Protein AF-A0A9W6VQK4-F1 (afdb_monomer_lite)

Organism: NCBI:txid478107

Secondary structure (DSSP, 8-state):
-EEEEEEHHHHHHHHHHHHHHHHHHHGGGSSSTTHHHHSTTS-EEEEEEPTT--EETTEE--GGGTB-TTT--BGGG--EEEEETTEEEEESSHHHHHHHHTPPP-----

Foldseek 3Di:
DEEDEDAQVCQVVCVVVQLVVQLQVCLVVDPHSCCSVVPPPRDYHYHHAYAQRDDDPPDRAGPQQAALPQPRDGDPQFPDWDQDPNHIHTHNDPVSVCVVVVHPPPPPPD

Sequence (110 aa):
MARVYVPGSWRKPLSPFFIASITRALAPADPEPERCHREPVGEVQVVGVPEGGYGVFGRVVGETALIDPVCGMVARDMVATLEHDGTTHGFCSLGCRRHFAGEPAEEAAR

Structure (mmCIF, N/CA/C/O backbone):
data_AF-A0A9W6VQK4-F1
#
_entry.id   AF-A0A9W6VQK4-F1
#
loop_
_atom_site.group_PDB
_atom_site.id
_atom_site.type_symbol
_atom_site.label_atom_id
_atom_site.label_alt_id
_atom_site.label_comp_id
_atom_site.label_asym_id
_atom_site.label_entity_id
_atom_site.label_seq_id
_atom_site.pdbx_PDB_ins_code
_atom_site.Cartn_x
_atom_si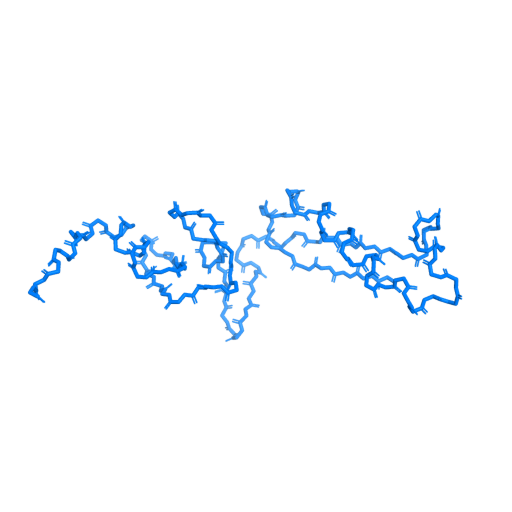te.Cartn_y
_atom_site.Cartn_z
_atom_site.occupancy
_atom_site.B_iso_or_equiv
_atom_site.auth_seq_id
_atom_site.auth_comp_id
_atom_site.auth_asym_id
_atom_site.auth_atom_id
_atom_site.pdbx_PDB_model_num
ATOM 1 N N . MET A 1 1 ? 15.533 4.053 -9.693 1.00 84.19 1 MET A N 1
ATOM 2 C CA . MET A 1 1 ? 15.275 4.139 -8.238 1.00 84.19 1 MET A CA 1
ATOM 3 C C . MET A 1 1 ? 13.795 4.407 -7.996 1.00 84.19 1 MET A C 1
ATOM 5 O O . MET A 1 1 ? 13.259 5.325 -8.603 1.00 84.19 1 MET A O 1
ATOM 9 N N . ALA A 1 2 ? 13.153 3.639 -7.117 1.00 94.31 2 ALA A N 1
ATOM 10 C CA . ALA A 1 2 ? 11.770 3.831 -6.682 1.00 94.31 2 ALA A CA 1
ATOM 11 C C . ALA A 1 2 ? 11.666 3.807 -5.151 1.00 94.31 2 ALA A C 1
ATOM 13 O O . ALA A 1 2 ? 12.397 3.081 -4.475 1.00 94.31 2 ALA A O 1
ATOM 14 N N . ARG A 1 3 ? 10.738 4.595 -4.603 1.00 96.38 3 ARG A N 1
ATOM 15 C CA . ARG A 1 3 ? 10.409 4.633 -3.172 1.00 96.38 3 ARG A CA 1
ATOM 16 C C . ARG A 1 3 ? 8.924 4.393 -2.980 1.00 96.38 3 ARG A C 1
ATOM 18 O O . ARG A 1 3 ? 8.112 4.998 -3.672 1.00 96.38 3 ARG A O 1
ATOM 25 N N . VAL A 1 4 ? 8.589 3.557 -2.007 1.00 92.94 4 VAL A N 1
ATOM 26 C CA . VAL A 1 4 ? 7.211 3.328 -1.572 1.00 92.94 4 VA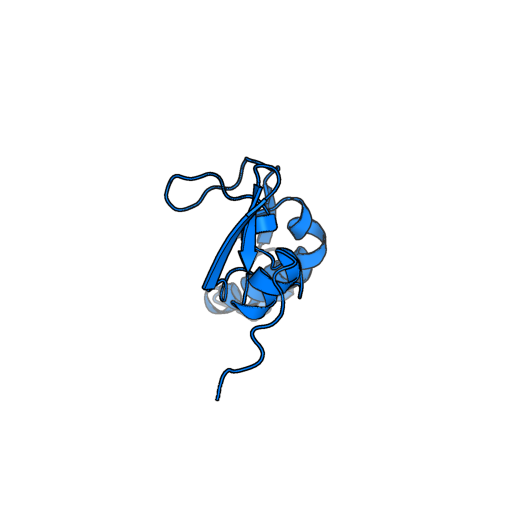L A CA 1
ATOM 27 C C . VAL A 1 4 ? 7.118 3.656 -0.100 1.00 92.94 4 VAL A C 1
ATOM 29 O O . VAL A 1 4 ? 7.873 3.111 0.703 1.00 92.94 4 VAL A O 1
ATOM 32 N N . TYR A 1 5 ? 6.175 4.523 0.242 1.00 91.69 5 TYR A N 1
ATOM 33 C CA . TYR A 1 5 ? 5.816 4.803 1.622 1.00 91.69 5 TYR A CA 1
ATOM 34 C C . TYR A 1 5 ? 4.640 3.914 2.006 1.00 91.69 5 TYR A C 1
ATOM 36 O O . TYR A 1 5 ? 3.586 3.954 1.368 1.00 91.69 5 TYR A O 1
ATOM 44 N N . VAL A 1 6 ? 4.831 3.111 3.044 1.00 89.31 6 VAL A N 1
ATOM 45 C CA . VAL A 1 6 ? 3.813 2.209 3.592 1.00 89.31 6 VAL A CA 1
ATOM 46 C C . VAL A 1 6 ? 3.708 2.431 5.093 1.00 89.31 6 VAL A C 1
ATOM 48 O O . VAL A 1 6 ? 4.695 2.858 5.695 1.00 89.31 6 VAL A O 1
ATOM 51 N N . PRO A 1 7 ? 2.571 2.128 5.729 1.00 89.06 7 PRO A N 1
ATOM 52 C CA . PRO A 1 7 ? 2.512 2.113 7.181 1.00 89.06 7 PRO A CA 1
ATOM 53 C C . PRO A 1 7 ? 3.599 1.227 7.804 1.00 89.06 7 PRO A C 1
ATOM 55 O O . PRO A 1 7 ? 4.040 0.229 7.219 1.00 89.06 7 PRO A O 1
ATOM 58 N N . GLY A 1 8 ? 4.087 1.628 8.976 1.00 89.00 8 GLY A N 1
ATOM 59 C CA . GLY A 1 8 ? 5.246 1.027 9.627 1.00 89.00 8 GLY A CA 1
ATOM 60 C C . GLY A 1 8 ? 5.102 -0.479 9.836 1.00 89.00 8 GLY A C 1
ATOM 61 O O . GLY A 1 8 ? 6.053 -1.220 9.553 1.00 89.00 8 GLY A O 1
ATOM 62 N N . SER A 1 9 ? 3.917 -0.939 10.251 1.00 85.00 9 SER A N 1
ATOM 63 C CA . SER A 1 9 ? 3.651 -2.365 10.468 1.00 85.00 9 SER A CA 1
ATOM 64 C C . SER A 1 9 ? 3.664 -3.185 9.171 1.00 85.00 9 SER A C 1
ATOM 66 O O . SER A 1 9 ? 4.018 -4.363 9.189 1.00 85.00 9 SER A O 1
ATOM 68 N N . TRP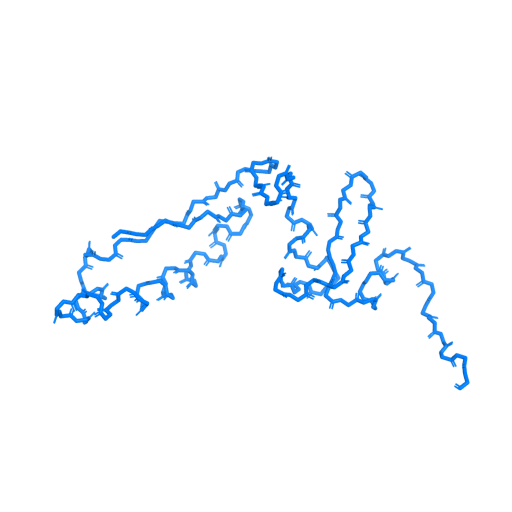 A 1 10 ? 3.390 -2.562 8.020 1.00 87.81 10 TRP A N 1
ATOM 69 C CA . TRP A 1 10 ? 3.347 -3.230 6.713 1.00 87.81 10 TRP A CA 1
ATOM 70 C C . TRP A 1 10 ? 4.723 -3.413 6.094 1.00 87.81 10 TRP A C 1
ATOM 72 O O . TRP A 1 10 ? 4.930 -4.332 5.299 1.00 87.81 10 TRP A O 1
ATOM 82 N N . ARG A 1 11 ? 5.673 -2.532 6.440 1.00 93.06 11 ARG A N 1
ATOM 83 C CA . ARG A 1 11 ? 6.990 -2.471 5.799 1.00 93.06 11 ARG A CA 1
ATOM 84 C C . ARG A 1 11 ? 7.642 -3.842 5.725 1.00 93.06 11 ARG A C 1
ATOM 86 O O . ARG A 1 11 ? 8.001 -4.271 4.640 1.00 93.06 11 ARG A O 1
ATOM 93 N N . LYS A 1 12 ? 7.808 -4.534 6.852 1.00 92.75 12 LYS A N 1
ATOM 94 C CA . LYS A 1 12 ? 8.467 -5.849 6.872 1.00 92.75 12 LYS A CA 1
ATOM 95 C C . LYS A 1 12 ? 7.676 -6.926 6.107 1.00 92.75 12 LYS A C 1
ATOM 97 O O . LYS A 1 12 ? 8.262 -7.497 5.189 1.00 92.75 12 LYS A O 1
ATOM 102 N N . PRO A 1 13 ? 6.395 -7.203 6.422 1.00 92.00 13 PRO A N 1
ATOM 103 C CA . PRO A 1 13 ? 5.666 -8.305 5.790 1.00 92.00 13 PRO A CA 1
ATOM 104 C C . PRO A 1 13 ? 5.408 -8.103 4.291 1.00 92.00 13 PRO A C 1
ATOM 106 O O . PRO A 1 13 ? 5.405 -9.078 3.547 1.00 92.00 13 PRO A O 1
ATOM 109 N N . LEU A 1 14 ? 5.237 -6.861 3.823 1.00 89.44 14 LEU A N 1
ATOM 110 C CA . LEU A 1 14 ? 4.908 -6.583 2.419 1.00 89.44 14 LEU A CA 1
ATOM 111 C C . LEU A 1 14 ? 6.108 -6.160 1.560 1.00 89.44 14 LEU A C 1
ATOM 113 O O . LEU A 1 14 ? 5.969 -6.065 0.340 1.00 89.44 14 LEU A O 1
ATOM 117 N N . SER A 1 15 ? 7.295 -5.936 2.143 1.00 95.25 15 SER A N 1
ATOM 118 C CA . SER A 1 15 ? 8.493 -5.560 1.369 1.00 95.25 15 SER A CA 1
ATOM 119 C C . SER A 1 15 ? 8.793 -6.501 0.196 1.00 95.25 15 SER A C 1
ATOM 121 O O . SER A 1 15 ? 9.009 -5.979 -0.897 1.00 95.25 15 SER A O 1
ATOM 123 N N . PRO A 1 16 ? 8.772 -7.846 0.347 1.00 96.44 16 PRO A N 1
ATOM 124 C CA . PRO A 1 16 ? 9.069 -8.745 -0.771 1.00 96.44 16 PRO A CA 1
ATOM 125 C C . PRO A 1 16 ? 8.130 -8.536 -1.963 1.00 96.44 16 PRO A C 1
ATOM 127 O O . PRO A 1 16 ? 8.578 -8.489 -3.107 1.00 96.44 16 PRO A O 1
ATOM 130 N N . PHE A 1 17 ? 6.837 -8.336 -1.686 1.00 93.94 17 PHE A N 1
ATOM 131 C CA . PHE A 1 17 ? 5.829 -8.074 -2.708 1.00 93.94 17 PHE A CA 1
ATOM 132 C C . PHE A 1 17 ? 6.089 -6.752 -3.440 1.00 93.94 17 PHE A C 1
ATOM 134 O O . PHE A 1 17 ? 6.100 -6.730 -4.674 1.00 93.94 17 PHE A O 1
ATOM 141 N N . PHE A 1 18 ? 6.320 -5.658 -2.705 1.00 95.44 18 PHE A N 1
ATOM 142 C CA . PHE A 1 18 ? 6.566 -4.347 -3.312 1.00 95.44 18 PHE A CA 1
ATOM 143 C C . PHE A 1 18 ? 7.859 -4.319 -4.122 1.00 95.44 18 PHE A C 1
ATOM 145 O O . PHE A 1 18 ? 7.852 -3.803 -5.236 1.00 95.44 18 PHE A O 1
ATOM 152 N N . ILE A 1 19 ? 8.942 -4.903 -3.599 1.00 96.81 19 ILE A N 1
ATOM 153 C CA . ILE A 1 19 ? 10.227 -4.981 -4.302 1.00 96.81 19 ILE A CA 1
ATOM 154 C C . ILE A 1 19 ? 10.046 -5.738 -5.619 1.00 96.81 19 ILE A C 1
ATOM 156 O O . ILE A 1 19 ? 10.295 -5.168 -6.675 1.00 96.81 19 ILE A O 1
ATOM 160 N N . ALA A 1 20 ? 9.519 -6.967 -5.585 1.00 96.25 20 ALA A N 1
ATOM 161 C CA . ALA A 1 20 ? 9.344 -7.773 -6.793 1.00 96.25 20 ALA A CA 1
ATOM 162 C C . ALA A 1 20 ? 8.421 -7.101 -7.826 1.00 96.25 20 ALA A C 1
ATOM 164 O O . ALA A 1 20 ? 8.740 -7.051 -9.015 1.00 96.25 20 ALA A O 1
ATOM 165 N N . SER A 1 21 ? 7.291 -6.550 -7.372 1.00 95.94 21 SER A N 1
ATOM 166 C CA . SER A 1 21 ? 6.305 -5.917 -8.255 1.00 95.94 21 SER A CA 1
ATOM 167 C C . SER A 1 21 ? 6.856 -4.659 -8.921 1.00 95.94 21 SER A C 1
ATOM 169 O O . SER A 1 21 ? 6.640 -4.449 -10.113 1.00 95.94 21 SER A O 1
ATOM 171 N N . ILE A 1 22 ? 7.590 -3.832 -8.176 1.00 96.50 22 ILE A N 1
ATOM 172 C CA . ILE A 1 22 ? 8.157 -2.589 -8.703 1.00 96.50 22 ILE A CA 1
ATOM 173 C C . ILE A 1 22 ? 9.354 -2.872 -9.594 1.00 96.50 22 ILE A C 1
ATOM 175 O O . ILE A 1 22 ? 9.433 -2.281 -10.664 1.00 96.50 22 ILE A O 1
ATOM 179 N N . THR A 1 23 ? 10.244 -3.797 -9.227 1.00 96.94 23 THR A N 1
ATOM 180 C CA . THR A 1 23 ? 11.340 -4.208 -10.115 1.00 96.94 23 THR A CA 1
ATOM 181 C C . THR A 1 23 ? 10.787 -4.700 -11.452 1.00 96.94 23 THR A C 1
ATOM 183 O O . THR A 1 23 ? 11.233 -4.234 -12.496 1.00 96.94 23 THR A O 1
ATOM 186 N N . ARG A 1 24 ? 9.746 -5.546 -11.439 1.00 96.56 24 ARG A N 1
ATOM 187 C CA . ARG A 1 24 ? 9.063 -5.994 -12.664 1.00 96.56 24 ARG A CA 1
ATOM 188 C C . ARG A 1 24 ? 8.463 -4.833 -13.463 1.00 96.56 24 ARG A C 1
ATOM 190 O O . ARG A 1 24 ? 8.526 -4.847 -14.686 1.00 96.56 24 ARG A O 1
ATOM 197 N N . ALA A 1 25 ? 7.858 -3.855 -12.793 1.00 95.62 25 ALA A N 1
ATOM 198 C CA . ALA A 1 25 ? 7.263 -2.695 -13.454 1.00 95.62 25 ALA A CA 1
ATOM 199 C C . ALA A 1 25 ? 8.314 -1.743 -14.052 1.00 95.62 25 ALA A C 1
ATOM 201 O O . ALA A 1 25 ? 8.046 -1.101 -15.062 1.00 95.62 25 ALA A O 1
ATOM 202 N N . LEU A 1 26 ? 9.496 -1.653 -13.438 1.00 93.69 26 LEU A N 1
ATOM 203 C CA . LEU A 1 26 ? 10.608 -0.834 -13.919 1.00 93.69 26 LEU A CA 1
ATOM 204 C C . LEU A 1 26 ? 11.404 -1.511 -15.038 1.00 93.69 26 LEU A C 1
ATOM 206 O O . LEU A 1 26 ? 11.966 -0.798 -15.861 1.00 93.69 26 LEU A O 1
ATOM 210 N N . ALA A 1 27 ? 11.442 -2.846 -15.091 1.00 95.50 27 ALA A N 1
ATOM 211 C CA . ALA A 1 27 ? 12.250 -3.593 -16.056 1.00 95.50 27 ALA A CA 1
ATOM 212 C C . ALA A 1 27 ? 12.065 -3.138 -17.522 1.00 95.50 27 ALA A C 1
ATOM 214 O O . ALA A 1 27 ? 13.072 -2.918 -18.187 1.00 95.50 27 ALA A O 1
ATOM 215 N N . PRO A 1 28 ? 10.845 -2.884 -18.042 1.00 96.00 28 PRO A N 1
ATOM 216 C CA . PRO A 1 28 ? 10.671 -2.414 -19.421 1.00 96.00 28 PRO A CA 1
ATOM 217 C C . PRO A 1 28 ? 11.246 -1.019 -19.711 1.00 96.00 28 PRO A C 1
ATOM 219 O O . PRO A 1 28 ? 11.332 -0.637 -20.875 1.00 96.00 28 PRO A O 1
ATOM 222 N N . ALA A 1 29 ? 11.580 -0.235 -18.681 1.00 92.56 29 ALA A N 1
ATOM 223 C CA . ALA A 1 29 ? 12.201 1.076 -18.842 1.00 92.56 29 ALA A CA 1
ATOM 224 C C . ALA A 1 29 ? 13.729 0.994 -19.024 1.00 92.56 29 ALA A C 1
ATOM 226 O O . ALA A 1 29 ? 14.336 1.985 -19.433 1.00 92.56 29 ALA A O 1
ATOM 227 N N . ASP A 1 30 ? 14.352 -0.151 -18.723 1.00 93.81 30 ASP A N 1
ATOM 228 C CA . ASP A 1 30 ? 15.767 -0.400 -19.008 1.00 93.81 30 ASP A CA 1
ATOM 229 C C . ASP A 1 30 ? 15.928 -0.906 -20.458 1.00 93.81 30 ASP A C 1
ATOM 231 O O . ASP A 1 30 ? 15.134 -1.743 -20.900 1.00 93.81 30 ASP A O 1
ATOM 235 N N . PRO A 1 31 ? 16.940 -0.437 -21.218 1.00 94.62 31 PRO A N 1
ATOM 236 C CA . PRO A 1 31 ? 17.249 -0.977 -22.544 1.00 94.62 31 PRO A CA 1
ATOM 237 C C . PRO A 1 31 ? 17.491 -2.496 -22.559 1.00 94.62 31 PRO A C 1
ATOM 239 O O . PRO A 1 31 ? 17.269 -3.138 -23.584 1.00 94.62 31 PRO A O 1
ATOM 242 N N . GLU A 1 32 ? 17.930 -3.070 -21.436 1.00 95.81 32 GLU A N 1
ATOM 243 C CA . GLU A 1 32 ? 18.046 -4.507 -21.202 1.00 95.81 32 GLU A CA 1
ATOM 244 C C . GLU A 1 32 ? 17.171 -4.914 -19.993 1.00 95.81 32 GLU A C 1
ATOM 246 O O . GLU A 1 32 ? 17.644 -4.932 -18.857 1.00 95.81 32 GLU A O 1
ATOM 251 N N . PRO A 1 33 ? 15.896 -5.300 -20.192 1.00 93.81 33 PRO A N 1
ATOM 252 C CA . PRO A 1 33 ? 14.946 -5.488 -19.087 1.00 93.81 33 PRO A CA 1
ATOM 253 C C . PRO A 1 33 ? 15.378 -6.479 -17.993 1.00 93.81 33 PRO A C 1
ATOM 255 O O . PRO A 1 33 ? 15.170 -6.241 -16.803 1.00 93.81 33 PRO A O 1
ATOM 258 N N . 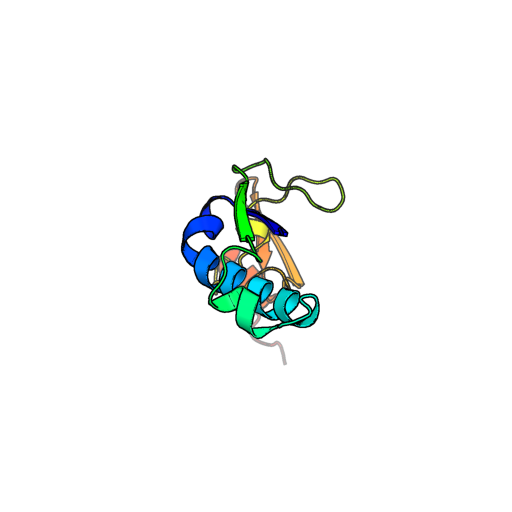GLU A 1 34 ? 16.050 -7.570 -18.370 1.00 95.31 34 GLU A N 1
ATOM 259 C CA . GLU A 1 34 ? 16.566 -8.576 -17.426 1.00 95.31 34 GLU A CA 1
ATOM 260 C C . GLU A 1 34 ? 17.711 -8.055 -16.547 1.00 95.31 34 GLU A C 1
ATOM 262 O O . GLU A 1 34 ? 18.083 -8.667 -15.540 1.00 95.31 34 GLU A O 1
ATOM 267 N N . ARG A 1 35 ? 18.302 -6.912 -16.901 1.00 94.62 35 ARG A N 1
ATOM 268 C CA . ARG A 1 35 ? 19.345 -6.276 -16.105 1.00 94.62 35 ARG A CA 1
ATOM 269 C C . ARG A 1 35 ? 18.807 -5.810 -14.759 1.00 94.62 35 ARG A C 1
ATOM 271 O O . ARG A 1 35 ? 19.502 -5.985 -13.768 1.00 94.62 35 ARG A O 1
ATOM 278 N N . CYS A 1 36 ? 17.556 -5.358 -14.661 1.00 94.38 36 CYS A N 1
ATOM 279 C CA . CYS A 1 36 ? 16.936 -4.994 -13.379 1.00 94.38 36 CYS A CA 1
ATOM 280 C C . CYS A 1 36 ? 16.854 -6.147 -12.358 1.00 94.38 36 CYS A C 1
ATOM 282 O O . CYS A 1 36 ? 16.672 -5.882 -11.171 1.00 94.38 36 CYS A O 1
ATOM 284 N N . HIS A 1 37 ? 16.988 -7.404 -12.796 1.00 95.06 37 HIS A N 1
ATOM 285 C CA . HIS A 1 37 ? 16.923 -8.594 -11.939 1.00 95.06 37 HIS A CA 1
ATOM 286 C C . HIS A 1 37 ? 18.299 -9.194 -11.591 1.00 95.06 37 HIS A C 1
ATOM 288 O O . HIS A 1 37 ? 18.388 -10.033 -10.696 1.00 95.06 37 HIS A O 1
ATOM 294 N N . ARG A 1 38 ? 19.370 -8.773 -12.277 1.00 95.62 38 ARG A N 1
ATOM 295 C CA . ARG A 1 38 ? 20.759 -9.259 -12.088 1.00 95.62 38 ARG A CA 1
ATOM 296 C C . ARG A 1 38 ? 21.694 -8.162 -11.551 1.00 95.62 38 ARG A C 1
ATOM 298 O O . ARG A 1 38 ? 22.600 -8.420 -10.770 1.00 95.62 38 ARG A O 1
ATOM 305 N N . GLU A 1 39 ? 21.404 -6.948 -11.998 1.00 94.75 39 GLU A N 1
ATOM 306 C CA . GLU A 1 39 ? 21.889 -5.605 -11.692 1.00 94.75 39 GLU A CA 1
ATOM 307 C C . GLU A 1 39 ? 21.323 -4.852 -10.478 1.00 94.75 39 GLU A C 1
ATOM 309 O O . GLU A 1 39 ? 20.095 -4.729 -10.431 1.00 94.75 39 GLU A O 1
ATOM 314 N N . PRO A 1 40 ? 22.080 -4.182 -9.588 1.00 91.94 40 PRO A N 1
ATOM 315 C CA . PRO A 1 40 ? 21.490 -3.167 -8.700 1.00 91.94 40 PRO A CA 1
ATOM 316 C C . PRO A 1 40 ? 21.095 -1.864 -9.439 1.00 91.94 40 PRO A C 1
ATOM 318 O O . PRO A 1 40 ? 21.246 -0.767 -8.916 1.00 91.94 40 PRO A O 1
ATOM 321 N N . VAL A 1 41 ? 20.580 -1.953 -10.669 1.00 93.19 41 VAL A N 1
ATOM 322 C CA . VAL A 1 41 ? 20.168 -0.790 -11.481 1.00 93.19 41 VAL A CA 1
ATOM 323 C C . VAL A 1 41 ? 18.734 -0.339 -11.187 1.00 93.19 41 VAL A C 1
ATOM 325 O O . VAL A 1 41 ? 18.377 0.822 -11.390 1.00 93.19 41 VAL A O 1
ATOM 328 N N . GLY A 1 42 ? 17.910 -1.246 -10.652 1.00 90.50 42 GLY A N 1
ATOM 329 C CA . GLY A 1 42 ? 16.513 -1.021 -10.283 1.00 90.50 42 GLY A CA 1
ATOM 330 C C . GLY A 1 42 ? 16.298 -0.984 -8.771 1.00 90.50 42 GLY A C 1
ATOM 331 O O . GLY A 1 42 ? 15.597 -1.836 -8.234 1.00 90.50 42 GLY A O 1
ATOM 332 N N . GLU A 1 43 ? 16.899 -0.025 -8.063 1.00 94.00 43 GLU A N 1
ATOM 333 C CA . GLU A 1 43 ? 16.747 0.067 -6.602 1.00 94.00 43 GLU A CA 1
ATOM 334 C C . GLU A 1 43 ? 15.305 0.386 -6.171 1.00 94.00 43 GLU A C 1
ATOM 336 O O . GLU A 1 43 ? 14.726 1.383 -6.621 1.00 94.00 43 GLU A O 1
ATOM 341 N N . VAL A 1 44 ? 14.762 -0.407 -5.238 1.00 96.88 44 VAL A N 1
ATOM 342 C CA . VAL A 1 44 ? 13.446 -0.203 -4.610 1.00 96.88 44 VAL A CA 1
ATOM 343 C C . VAL A 1 44 ? 13.608 -0.038 -3.101 1.00 96.88 44 VAL A C 1
ATOM 345 O O . VAL A 1 44 ? 14.134 -0.913 -2.419 1.00 96.88 44 VAL A O 1
ATOM 348 N N . GLN A 1 45 ? 13.119 1.078 -2.566 1.00 96.69 45 GLN A N 1
ATOM 349 C CA . GLN A 1 45 ? 13.145 1.382 -1.137 1.00 96.69 45 GLN A CA 1
ATOM 350 C C . GLN A 1 45 ? 11.727 1.348 -0.563 1.00 96.69 45 GLN A C 1
ATOM 352 O O . GLN A 1 45 ? 10.883 2.166 -0.930 1.00 96.69 45 GLN A O 1
ATOM 357 N N . VAL A 1 46 ? 11.472 0.424 0.365 1.00 97.12 46 VAL A N 1
ATOM 358 C CA . VAL A 1 46 ? 10.205 0.347 1.108 1.00 97.12 46 VAL A CA 1
ATOM 359 C C . VAL A 1 46 ? 10.384 1.054 2.450 1.00 97.12 46 VAL A C 1
ATOM 361 O O . VAL A 1 46 ? 11.068 0.565 3.353 1.00 97.12 46 VAL A O 1
ATOM 364 N N . VAL A 1 47 ? 9.789 2.236 2.565 1.00 95.75 47 VAL A N 1
ATOM 365 C CA . VAL A 1 47 ? 9.931 3.134 3.710 1.00 95.75 47 VAL A CA 1
ATOM 366 C C . VAL A 1 47 ? 8.691 3.018 4.587 1.00 95.75 47 VAL A C 1
ATOM 368 O O . VAL A 1 47 ? 7.573 3.267 4.145 1.00 95.75 47 VAL A O 1
ATOM 371 N N . GLY A 1 48 ? 8.906 2.618 5.838 1.00 92.00 48 GLY A N 1
ATOM 372 C CA . GLY A 1 48 ? 7.853 2.529 6.843 1.00 92.00 48 GLY A CA 1
ATOM 373 C C . GLY A 1 48 ? 7.582 3.905 7.429 1.00 92.00 48 GLY A C 1
ATOM 374 O O . GLY A 1 48 ? 8.500 4.547 7.937 1.00 92.00 48 GLY A O 1
ATOM 375 N N . VAL A 1 49 ? 6.336 4.340 7.356 1.00 90.81 49 VAL A N 1
ATOM 376 C CA . VAL A 1 49 ? 5.855 5.586 7.938 1.00 90.81 49 VAL A CA 1
ATOM 377 C C . VAL A 1 49 ? 5.370 5.292 9.359 1.00 90.81 49 VAL A C 1
ATOM 379 O O . VAL A 1 49 ? 4.560 4.377 9.524 1.00 90.81 49 VAL A O 1
ATOM 382 N N . PRO A 1 50 ? 5.862 6.007 10.386 1.00 88.69 50 PRO A N 1
ATOM 383 C CA . PRO A 1 50 ? 5.369 5.850 11.750 1.00 88.69 50 PRO A CA 1
ATOM 384 C C . PRO A 1 50 ? 3.860 6.086 11.848 1.00 88.69 50 PRO A C 1
ATOM 386 O O . PRO A 1 50 ? 3.287 6.824 11.042 1.00 88.69 50 PRO A O 1
ATOM 389 N N . GLU A 1 51 ? 3.229 5.487 12.855 1.00 84.19 51 GLU A N 1
ATOM 390 C CA . GLU A 1 51 ? 1.822 5.736 13.169 1.00 84.19 51 GLU A CA 1
ATOM 391 C C . GLU A 1 51 ? 1.547 7.244 13.304 1.00 84.19 51 GLU A C 1
ATOM 393 O O . GLU A 1 51 ? 2.376 8.002 13.809 1.00 84.19 51 GLU A O 1
ATOM 398 N N . GLY A 1 52 ? 0.414 7.693 12.762 1.00 82.56 52 GLY A N 1
ATOM 399 C CA . GLY A 1 52 ? 0.065 9.114 12.674 1.00 82.56 52 GLY A CA 1
ATOM 400 C C . GLY A 1 52 ? 0.804 9.905 11.582 1.00 82.56 52 GLY A C 1
ATOM 401 O O . GLY A 1 52 ? 0.409 11.025 11.272 1.00 82.56 52 GLY A O 1
ATOM 402 N N . GLY A 1 53 ? 1.842 9.337 10.956 1.00 85.62 53 GLY A N 1
ATOM 403 C CA . GLY A 1 53 ? 2.609 9.977 9.881 1.00 85.62 53 GLY A CA 1
ATOM 404 C C . GLY A 1 53 ? 2.078 9.716 8.468 1.00 85.62 53 GLY A C 1
ATOM 405 O O . GLY A 1 53 ? 2.594 10.288 7.509 1.00 85.62 53 GLY A O 1
ATOM 406 N N . TYR A 1 54 ? 1.084 8.835 8.315 1.00 83.44 54 TYR A N 1
ATOM 407 C CA . TYR A 1 54 ? 0.476 8.513 7.024 1.00 83.44 54 TYR A CA 1
ATOM 408 C C . TYR A 1 54 ? -0.786 9.350 6.832 1.00 83.44 54 TYR A C 1
ATOM 410 O O . TYR A 1 54 ? -1.642 9.380 7.710 1.00 83.44 54 TYR A O 1
ATOM 418 N N . GLY A 1 55 ? -0.915 10.039 5.699 1.00 80.25 55 GLY A N 1
ATOM 419 C CA . GLY A 1 55 ? -2.060 10.903 5.438 1.00 80.25 55 GLY A CA 1
ATOM 420 C C . GLY A 1 55 ? -2.459 10.921 3.971 1.00 80.25 55 GLY A C 1
ATOM 421 O O . GLY A 1 55 ? -1.614 10.882 3.079 1.00 80.25 55 GLY A O 1
ATOM 422 N N . VAL A 1 56 ? -3.765 10.966 3.723 1.00 79.12 56 VAL A N 1
ATOM 423 C CA . VAL A 1 56 ? -4.363 10.951 2.383 1.00 79.12 56 VAL A CA 1
ATOM 424 C C . VAL A 1 56 ? -5.599 11.848 2.410 1.00 79.12 56 VAL A C 1
ATOM 426 O O . VAL A 1 56 ? -6.313 11.865 3.407 1.00 79.12 56 VAL A O 1
ATOM 429 N N . PHE A 1 57 ? -5.864 12.613 1.346 1.00 78.12 57 PHE A N 1
ATOM 430 C CA . PHE A 1 57 ? -6.990 13.569 1.280 1.00 78.12 57 PHE A CA 1
ATOM 431 C C . PHE A 1 57 ? -6.993 14.639 2.392 1.00 78.12 57 PHE A C 1
ATOM 433 O O . PHE A 1 57 ? -8.049 15.086 2.830 1.00 78.12 57 PHE A O 1
ATOM 440 N N . GLY A 1 58 ? -5.813 15.041 2.873 1.00 78.12 58 GLY A N 1
ATOM 441 C CA . GLY A 1 58 ? -5.679 16.067 3.916 1.00 78.12 58 GLY A CA 1
ATOM 442 C C . GLY A 1 58 ? -5.979 15.589 5.340 1.00 78.12 58 GLY A C 1
ATOM 443 O O . GLY A 1 58 ? -6.025 16.412 6.248 1.00 78.12 58 GLY A O 1
ATOM 444 N N . ARG A 1 59 ? -6.152 14.280 5.556 1.00 78.75 59 ARG A N 1
ATOM 445 C CA . ARG A 1 59 ? -6.350 13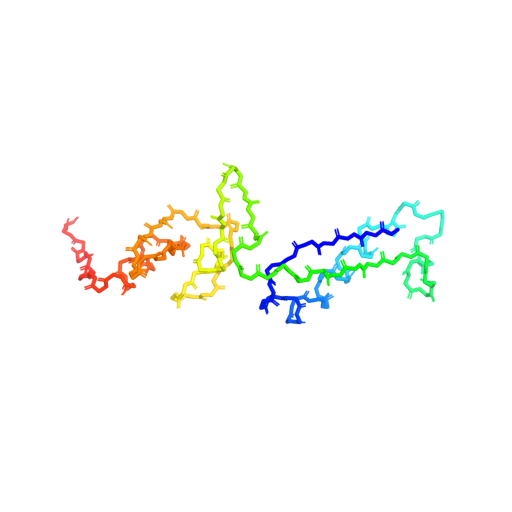.676 6.882 1.00 78.75 59 ARG A CA 1
ATOM 446 C C . ARG A 1 59 ? -5.266 12.653 7.191 1.00 78.75 59 ARG A C 1
ATOM 448 O O . ARG A 1 59 ? -4.776 11.982 6.283 1.00 78.75 59 ARG A O 1
ATOM 455 N N . VAL A 1 60 ? -4.926 12.521 8.472 1.00 80.62 60 VAL A N 1
ATOM 456 C CA . VAL A 1 60 ? -4.143 11.388 8.979 1.00 80.62 60 VAL A CA 1
ATOM 457 C C . VAL A 1 60 ? -4.970 10.116 8.792 1.00 80.62 60 VAL A C 1
ATOM 459 O O . VAL A 1 60 ? -6.181 10.120 9.006 1.00 80.62 60 VAL A O 1
ATOM 462 N N . VAL A 1 61 ? -4.325 9.043 8.352 1.00 77.50 61 VAL A N 1
ATOM 463 C CA . VAL A 1 61 ? -4.937 7.736 8.127 1.00 77.50 61 VAL A CA 1
ATOM 464 C C . VAL A 1 61 ? -4.185 6.714 8.968 1.00 77.50 61 VAL A C 1
ATOM 466 O O . VAL A 1 61 ? -2.999 6.467 8.748 1.00 77.50 61 VAL A O 1
ATOM 469 N N . GLY A 1 62 ? -4.883 6.143 9.948 1.00 74.56 62 GLY A N 1
ATOM 470 C CA . GLY A 1 62 ? -4.369 5.049 10.765 1.00 74.56 62 GLY A CA 1
ATOM 471 C C . GLY A 1 62 ? -4.300 3.736 9.984 1.00 74.56 62 GLY A C 1
ATOM 472 O O . GLY A 1 62 ? -4.994 3.545 8.986 1.00 74.56 62 GLY A O 1
ATOM 473 N N . GLU A 1 63 ? -3.478 2.802 10.456 1.00 71.44 63 GLU A N 1
ATOM 474 C CA . GLU A 1 63 ? -3.357 1.457 9.870 1.00 71.44 63 GLU A CA 1
ATOM 475 C C . GLU A 1 63 ? -4.698 0.707 9.848 1.00 71.44 63 GLU A C 1
ATOM 477 O O . GLU A 1 63 ? -5.015 -0.000 8.892 1.00 71.44 63 GLU A O 1
ATOM 482 N N . THR A 1 64 ? -5.518 0.945 10.868 1.00 74.31 64 THR A N 1
ATOM 483 C CA . THR A 1 64 ? -6.880 0.429 11.054 1.00 74.31 64 THR A CA 1
ATOM 484 C C . THR A 1 64 ? -7.880 0.906 10.004 1.00 74.31 64 THR A C 1
ATOM 486 O O . THR A 1 64 ? -8.882 0.239 9.763 1.00 74.31 64 THR A O 1
ATOM 489 N N . ALA A 1 65 ? -7.619 2.036 9.346 1.00 75.62 65 ALA A N 1
ATOM 490 C CA . ALA A 1 65 ? -8.439 2.517 8.239 1.00 75.62 65 ALA A CA 1
ATOM 491 C C . ALA A 1 65 ? -8.083 1.831 6.907 1.00 75.62 65 ALA A C 1
ATOM 493 O O . ALA A 1 65 ? -8.796 1.989 5.916 1.00 75.62 65 ALA A O 1
ATOM 494 N N . LEU A 1 66 ? -6.969 1.092 6.866 1.00 77.06 66 LEU A N 1
ATOM 495 C CA . LEU A 1 66 ? -6.400 0.516 5.650 1.00 77.06 66 LEU A CA 1
ATOM 496 C C . LEU A 1 66 ? -6.440 -1.017 5.615 1.00 77.06 66 LEU A C 1
ATOM 498 O O . LEU A 1 66 ? -6.281 -1.585 4.533 1.00 77.06 66 LEU A O 1
ATOM 502 N N . ILE A 1 67 ? -6.644 -1.676 6.758 1.00 81.88 67 ILE A N 1
ATOM 503 C CA . ILE A 1 67 ? -6.868 -3.122 6.874 1.00 81.88 67 ILE A CA 1
ATOM 504 C C . ILE A 1 67 ? -8.159 -3.360 7.645 1.00 81.88 67 ILE A C 1
ATOM 506 O O . ILE A 1 67 ? -8.348 -2.808 8.725 1.00 81.88 67 ILE A O 1
ATOM 510 N N . ASP A 1 68 ? -9.009 -4.224 7.100 1.00 84.88 68 ASP A N 1
ATOM 511 C CA . ASP A 1 68 ? -10.243 -4.638 7.743 1.00 84.88 68 ASP A CA 1
ATOM 512 C C . ASP A 1 68 ? -9.880 -5.495 8.969 1.00 84.88 68 ASP A C 1
ATOM 514 O O . ASP A 1 68 ? -9.236 -6.537 8.804 1.00 84.88 68 ASP A O 1
ATOM 518 N N . PRO A 1 69 ? -10.253 -5.089 10.195 1.00 84.75 69 PRO A N 1
ATOM 519 C CA . PRO A 1 69 ? -9.847 -5.787 11.413 1.00 84.75 69 PRO A CA 1
ATOM 520 C C . PRO A 1 69 ? -10.549 -7.140 11.602 1.00 84.75 69 PRO A C 1
ATOM 522 O O . PRO A 1 69 ? -10.130 -7.925 12.449 1.00 84.75 69 PRO A O 1
ATOM 525 N N . VAL A 1 70 ? -11.609 -7.422 10.839 1.00 88.25 70 VAL A N 1
ATOM 526 C CA . VAL A 1 70 ? -12.363 -8.679 10.896 1.00 88.25 70 VAL A CA 1
ATOM 527 C C . VAL A 1 70 ? -11.764 -9.718 9.956 1.00 88.25 70 VAL A C 1
ATOM 529 O O . VAL A 1 70 ? -11.609 -10.873 10.344 1.00 88.25 70 VAL A O 1
ATOM 532 N N . CYS A 1 71 ? -11.420 -9.332 8.725 1.00 85.69 71 CYS A N 1
ATOM 533 C CA . CYS A 1 71 ? -10.992 -10.287 7.693 1.00 85.69 71 CYS A CA 1
ATOM 534 C C . CYS A 1 71 ? -9.567 -10.084 7.154 1.00 85.69 71 CYS A C 1
ATOM 536 O O . CYS A 1 71 ? -9.061 -10.952 6.444 1.00 85.69 71 CYS A O 1
ATOM 538 N N . GLY A 1 72 ? -8.909 -8.963 7.455 1.00 81.50 72 GLY A N 1
ATOM 539 C CA . GLY A 1 72 ? -7.554 -8.651 6.989 1.00 81.50 72 GLY A CA 1
ATOM 540 C C . GLY A 1 72 ? -7.460 -8.109 5.555 1.00 81.50 72 GLY A C 1
ATOM 541 O O . GLY A 1 72 ? -6.354 -7.955 5.036 1.00 81.50 72 GLY A O 1
AT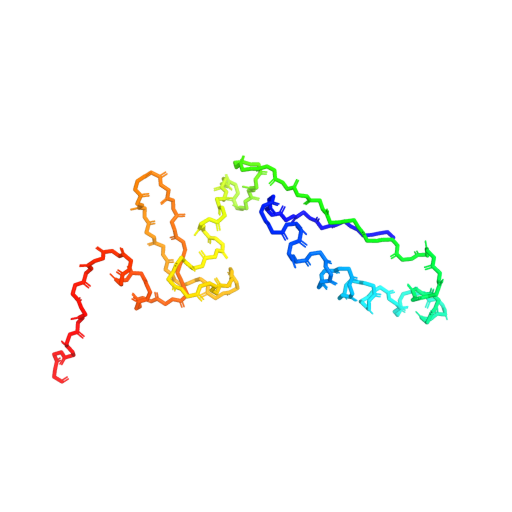OM 542 N N . MET A 1 73 ? -8.586 -7.819 4.893 1.00 82.06 73 MET A N 1
ATOM 543 C CA . MET A 1 73 ? -8.598 -7.256 3.536 1.00 82.06 73 MET A CA 1
ATOM 544 C C . MET A 1 73 ? -8.036 -5.822 3.524 1.00 82.06 73 MET A C 1
ATOM 546 O O . MET A 1 73 ? -8.234 -5.074 4.474 1.00 82.06 73 MET A O 1
ATOM 550 N N . VAL A 1 74 ? -7.328 -5.429 2.459 1.00 76.12 74 VAL A N 1
ATOM 551 C CA . VAL A 1 74 ? -6.620 -4.135 2.347 1.00 76.12 74 VAL A CA 1
ATOM 552 C C . VAL A 1 74 ? -7.373 -3.089 1.518 1.00 76.12 74 VAL A C 1
ATOM 554 O O . VAL A 1 74 ? -8.102 -3.418 0.590 1.00 76.12 74 VAL A O 1
ATOM 557 N N . ALA A 1 75 ? -7.094 -1.820 1.835 1.00 62.12 75 ALA A N 1
ATOM 558 C CA . ALA A 1 75 ? -7.670 -0.532 1.420 1.00 62.12 75 ALA A CA 1
ATOM 559 C C . ALA A 1 75 ? -8.333 -0.358 0.036 1.00 62.12 75 ALA A C 1
ATOM 561 O O . ALA A 1 75 ? -9.092 0.595 -0.126 1.00 62.12 75 ALA A O 1
ATOM 562 N N . ARG A 1 76 ? -8.064 -1.199 -0.971 1.00 58.31 76 ARG A N 1
ATOM 563 C CA . ARG A 1 76 ? -8.696 -1.044 -2.296 1.00 58.31 76 ARG A CA 1
ATOM 564 C C . ARG A 1 76 ? -10.207 -1.271 -2.248 1.00 58.31 76 ARG A C 1
ATOM 566 O O . ARG A 1 76 ? -10.908 -0.664 -3.049 1.00 58.31 76 ARG A O 1
ATOM 573 N N . ASP A 1 77 ? -10.672 -2.054 -1.276 1.00 62.88 77 ASP A N 1
ATOM 574 C CA . ASP A 1 77 ? -12.060 -2.515 -1.186 1.00 62.88 77 ASP A CA 1
ATOM 575 C C . ASP A 1 77 ? -12.782 -2.024 0.081 1.00 62.88 77 ASP A C 1
ATOM 577 O O . ASP A 1 77 ? -13.789 -2.598 0.482 1.00 62.88 77 ASP A O 1
ATOM 581 N N . MET A 1 78 ? -12.289 -0.968 0.743 1.00 75.69 78 MET A N 1
ATOM 582 C CA . MET A 1 78 ? -12.971 -0.421 1.924 1.00 75.69 78 MET A CA 1
ATOM 583 C C . MET A 1 78 ? -14.230 0.337 1.511 1.00 75.69 78 MET A C 1
ATOM 585 O O . MET A 1 78 ? -14.154 1.379 0.864 1.00 75.69 78 MET A O 1
ATOM 589 N N . VAL A 1 79 ? -15.390 -0.169 1.921 1.00 82.19 79 VAL A N 1
ATOM 590 C CA . VAL A 1 79 ? -16.712 0.383 1.570 1.00 82.19 79 VAL A CA 1
ATOM 591 C C . VAL A 1 79 ? -17.452 0.974 2.769 1.00 82.19 79 VAL A C 1
ATOM 593 O O . VAL A 1 79 ? -18.464 1.648 2.591 1.00 82.19 79 VAL A O 1
ATOM 596 N N . ALA A 1 80 ? -16.966 0.737 3.990 1.00 84.12 80 ALA A N 1
ATOM 597 C CA . ALA A 1 80 ? -17.554 1.259 5.220 1.00 84.12 80 ALA A CA 1
ATOM 598 C C . ALA A 1 80 ? -16.476 1.670 6.233 1.00 84.12 80 ALA A C 1
ATOM 600 O O . ALA A 1 80 ? -15.362 1.150 6.210 1.00 84.12 80 ALA A O 1
ATOM 601 N N . THR A 1 81 ? -16.824 2.582 7.145 1.00 86.81 81 THR A N 1
ATOM 602 C CA . THR A 1 81 ? -15.972 2.988 8.273 1.00 86.81 81 THR A CA 1
ATOM 603 C C . THR A 1 81 ? -16.755 3.040 9.583 1.00 86.81 81 THR A C 1
ATOM 605 O O . THR A 1 81 ? -17.967 3.260 9.571 1.00 86.81 81 THR A O 1
ATOM 608 N N . LEU A 1 82 ? -16.068 2.880 10.714 1.00 87.56 82 LEU A N 1
ATOM 609 C CA . LEU A 1 82 ? -16.614 3.042 12.065 1.00 87.56 82 LEU A CA 1
ATOM 610 C C . LEU A 1 82 ? -15.574 3.729 12.950 1.00 87.56 82 LEU A C 1
ATOM 612 O O . LEU A 1 82 ? -14.428 3.296 12.979 1.00 87.56 82 LEU A O 1
ATOM 616 N N . GLU A 1 83 ? -15.980 4.754 13.692 1.00 86.94 83 GLU A N 1
ATOM 617 C CA . GLU A 1 83 ? -15.192 5.254 14.823 1.00 86.94 83 GLU A CA 1
ATOM 618 C C . GLU A 1 83 ? -15.401 4.335 16.029 1.00 86.94 83 GLU A C 1
ATOM 620 O O . GLU A 1 83 ? -16.536 4.145 16.473 1.00 86.94 83 GLU A O 1
ATOM 625 N N . HIS A 1 84 ? -14.319 3.772 16.561 1.00 82.94 84 HIS A N 1
ATOM 626 C CA . HIS A 1 84 ? -14.327 2.955 17.772 1.00 82.94 84 HIS A CA 1
ATOM 627 C C . HIS A 1 84 ? -13.093 3.292 18.607 1.00 82.94 84 HIS A C 1
ATOM 629 O O . HIS A 1 84 ? -11.994 3.381 18.066 1.00 82.94 84 HIS A O 1
ATOM 635 N N . ASP A 1 85 ? -13.282 3.562 19.900 1.00 84.75 85 ASP A N 1
ATOM 636 C CA . ASP A 1 85 ? -12.211 3.968 20.823 1.00 84.75 85 ASP A CA 1
ATOM 637 C C . ASP A 1 85 ? -11.312 5.106 20.292 1.00 84.75 85 ASP A C 1
ATOM 639 O O . ASP A 1 85 ? -10.097 5.125 20.482 1.00 84.75 85 ASP A O 1
ATOM 643 N N . GLY A 1 86 ? -11.916 6.077 19.594 1.00 79.62 86 GLY A N 1
ATOM 644 C CA . GLY A 1 86 ? -11.210 7.228 19.016 1.00 79.62 86 GLY A CA 1
ATOM 645 C C . GLY A 1 86 ? -10.373 6.912 17.771 1.00 79.62 86 GLY A C 1
ATOM 646 O O . GLY A 1 86 ? -9.559 7.741 17.367 1.00 79.62 86 GLY A O 1
ATOM 647 N N . THR A 1 87 ? -10.558 5.729 17.181 1.00 80.00 87 THR A N 1
ATOM 648 C CA . THR A 1 87 ? -9.884 5.282 15.962 1.00 80.00 87 THR A CA 1
ATOM 649 C C . THR A 1 87 ? -10.894 5.015 14.848 1.00 80.00 87 THR A C 1
ATOM 651 O O . THR A 1 87 ? -11.838 4.239 15.013 1.00 80.00 87 THR A O 1
ATOM 654 N N . THR A 1 88 ? -10.654 5.583 13.664 1.00 84.50 88 THR A N 1
ATOM 655 C CA . THR A 1 88 ? -11.397 5.211 12.456 1.00 84.50 88 THR A CA 1
ATOM 656 C C . THR A 1 88 ? -10.951 3.832 11.965 1.00 84.50 88 THR A C 1
ATOM 658 O O . THR A 1 88 ? -9.811 3.661 11.529 1.00 84.50 88 THR A O 1
ATOM 661 N N . HIS A 1 89 ? -11.854 2.857 11.962 1.00 84.94 89 HIS A N 1
ATOM 662 C CA . HIS A 1 89 ? -11.663 1.550 11.333 1.00 84.94 89 HIS A CA 1
ATOM 663 C C . HIS A 1 89 ? -12.305 1.519 9.945 1.00 84.94 89 HIS A C 1
ATOM 665 O O . HIS A 1 89 ? -13.420 2.013 9.772 1.00 84.94 89 HIS A O 1
ATOM 671 N N . GLY A 1 90 ? -11.612 0.945 8.960 1.00 86.62 90 GLY A N 1
ATOM 672 C CA . GLY A 1 90 ? -12.132 0.681 7.616 1.00 86.62 90 GLY A CA 1
ATOM 673 C C . GLY A 1 90 ? -12.582 -0.771 7.475 1.00 86.62 90 GLY A C 1
ATOM 674 O O . GLY A 1 90 ? -11.987 -1.656 8.081 1.00 86.62 90 GLY A O 1
ATOM 675 N N . PHE A 1 91 ? -13.624 -1.020 6.679 1.00 89.38 91 PHE A N 1
ATOM 676 C CA . PHE A 1 91 ? -14.172 -2.362 6.464 1.00 89.38 91 PHE A CA 1
ATOM 677 C C . PHE A 1 91 ? -14.434 -2.657 4.990 1.00 89.38 91 PHE A C 1
ATOM 679 O O . PHE A 1 91 ? -14.962 -1.812 4.258 1.00 89.38 91 PHE A O 1
ATOM 686 N N . CYS A 1 92 ? -14.144 -3.892 4.578 1.00 89.94 92 CYS A N 1
ATOM 687 C CA . CYS A 1 92 ? -14.347 -4.380 3.216 1.00 89.94 92 CYS A CA 1
ATOM 688 C C . CYS A 1 92 ? -15.819 -4.620 2.865 1.00 89.94 92 CYS A C 1
ATOM 690 O O . CYS A 1 92 ? -16.188 -4.770 1.703 1.00 89.94 92 CYS A O 1
ATOM 692 N N . SER A 1 93 ? -16.679 -4.688 3.882 1.00 90.31 93 SER A N 1
ATOM 693 C CA . SER A 1 93 ? -18.113 -4.902 3.732 1.00 90.31 93 SER A CA 1
ATOM 694 C C . SER A 1 93 ? -18.881 -4.357 4.933 1.00 90.31 93 SER A C 1
ATOM 696 O O . SER A 1 93 ? -18.352 -4.244 6.043 1.00 90.31 93 SER A O 1
ATOM 698 N N . LEU A 1 94 ? -20.178 -4.096 4.739 1.00 90.31 94 LEU A N 1
ATOM 699 C CA . LEU A 1 94 ? -21.094 -3.800 5.846 1.00 90.31 94 LEU A CA 1
ATOM 700 C C . LEU A 1 94 ? -21.174 -4.960 6.852 1.00 90.31 94 LEU A C 1
ATOM 702 O O . LEU A 1 94 ? -21.348 -4.715 8.042 1.00 90.31 94 LEU A O 1
ATOM 706 N N . GLY A 1 95 ? -21.005 -6.205 6.391 1.00 90.56 95 GLY A N 1
ATOM 707 C CA . GLY A 1 95 ? -20.966 -7.388 7.253 1.00 90.56 95 GLY A CA 1
ATOM 708 C C . GLY A 1 95 ? -19.803 -7.350 8.246 1.00 90.56 95 GLY A C 1
ATOM 709 O O . GLY A 1 95 ? -20.026 -7.517 9.443 1.00 90.56 95 GLY A O 1
ATOM 710 N N . CYS A 1 96 ? -18.586 -7.045 7.779 1.00 91.81 96 CYS A N 1
ATOM 711 C CA . CYS A 1 96 ? -17.418 -6.894 8.656 1.00 91.81 96 CYS A CA 1
ATOM 712 C C . CYS A 1 96 ? -17.596 -5.723 9.633 1.00 91.81 96 CYS A C 1
ATOM 714 O O . CYS A 1 96 ? -17.355 -5.880 10.827 1.00 91.81 96 CYS A O 1
ATOM 716 N N . ARG A 1 97 ? -18.131 -4.583 9.171 1.00 93.12 97 ARG A N 1
ATOM 717 C CA . ARG A 1 97 ? -18.424 -3.434 10.047 1.00 93.12 97 ARG A CA 1
ATOM 718 C C . ARG A 1 97 ? -19.416 -3.783 11.163 1.00 93.12 97 ARG A C 1
ATOM 720 O O . ARG A 1 97 ? -19.194 -3.404 12.308 1.00 93.12 97 ARG A O 1
ATOM 727 N N . ARG A 1 98 ? -20.498 -4.506 10.849 1.00 91.69 98 ARG A N 1
ATOM 728 C CA . ARG A 1 98 ? -21.508 -4.947 11.832 1.00 91.69 98 ARG A CA 1
ATOM 729 C C . ARG A 1 98 ? -20.936 -5.931 12.842 1.00 91.69 98 ARG A C 1
ATOM 731 O O . ARG A 1 98 ? -21.121 -5.740 14.039 1.00 91.69 98 ARG A O 1
ATOM 738 N N . HIS A 1 99 ? -20.204 -6.936 12.354 1.00 90.38 99 HIS A N 1
ATOM 739 C CA . HIS A 1 99 ? -19.535 -7.918 13.204 1.00 90.38 99 HIS A CA 1
ATOM 740 C C . HIS A 1 99 ? -18.606 -7.234 14.211 1.00 90.38 99 HIS A C 1
ATOM 742 O O . HIS A 1 99 ? -18.667 -7.521 15.402 1.00 90.38 99 HIS A O 1
ATOM 748 N N . PHE A 1 100 ? -17.810 -6.274 13.738 1.00 91.19 100 PHE A N 1
ATOM 749 C CA . PHE A 1 100 ? -16.925 -5.487 14.588 1.00 91.19 100 PHE A CA 1
ATOM 750 C C . PHE A 1 100 ? -17.682 -4.611 15.598 1.00 91.19 100 PHE A C 1
ATOM 752 O O . PHE A 1 100 ? -17.282 -4.526 16.753 1.00 91.19 100 PHE A O 1
ATOM 759 N N . ALA A 1 101 ? -18.797 -3.994 15.197 1.00 90.75 101 ALA A N 1
ATOM 760 C CA . ALA A 1 101 ? -19.630 -3.173 16.078 1.00 90.75 101 ALA A CA 1
ATOM 761 C C . ALA A 1 101 ? -20.421 -3.983 17.130 1.00 90.75 101 ALA A C 1
ATOM 763 O O . ALA A 1 101 ? -21.093 -3.386 17.970 1.00 90.75 101 ALA A O 1
ATOM 764 N N . GLY A 1 102 ? -20.391 -5.322 17.074 1.00 89.06 102 GLY A N 1
ATOM 765 C CA . GLY A 1 102 ? -21.253 -6.177 17.894 1.00 89.06 102 GLY A CA 1
ATOM 766 C C . GLY A 1 102 ? -22.740 -6.022 17.558 1.00 89.06 102 GLY A C 1
ATOM 767 O O . GLY A 1 102 ? -23.597 -6.361 18.374 1.00 89.06 102 GLY A O 1
ATOM 768 N N . GLU A 1 103 ? -23.058 -5.487 16.375 1.00 85.12 103 GLU A N 1
ATOM 769 C CA . GLU A 1 103 ? -24.436 -5.348 15.917 1.00 85.12 103 GLU A CA 1
ATOM 770 C C . GLU A 1 103 ? -24.983 -6.741 15.571 1.00 85.12 103 GLU A C 1
ATOM 772 O O . GLU A 1 103 ? -24.290 -7.526 14.911 1.00 85.12 103 GLU A O 1
ATOM 777 N N . PRO A 1 104 ? -26.214 -7.077 16.000 1.00 74.00 104 PRO A N 1
ATOM 778 C CA . PRO A 1 104 ? -26.837 -8.326 15.597 1.00 74.00 104 PRO A CA 1
ATOM 779 C C . PRO A 1 104 ? -26.881 -8.392 14.068 1.00 74.00 104 PRO A C 1
ATOM 781 O O . PRO A 1 104 ? -27.125 -7.384 13.396 1.00 74.00 104 PRO A O 1
ATOM 784 N N . ALA A 1 105 ? -26.621 -9.577 13.511 1.00 61.22 105 ALA A N 1
ATOM 785 C CA . ALA A 1 105 ? -26.833 -9.792 12.089 1.00 61.22 105 ALA A CA 1
ATOM 786 C C . ALA A 1 105 ? -28.287 -9.418 11.779 1.00 61.22 105 ALA A C 1
ATOM 788 O O . ALA A 1 105 ? -29.195 -9.872 12.473 1.00 61.22 105 ALA A O 1
ATOM 789 N N . GLU A 1 106 ? -28.510 -8.575 10.768 1.00 59.59 106 GLU A N 1
ATOM 790 C CA . GLU A 1 106 ? -29.848 -8.442 10.203 1.00 59.59 106 GLU A CA 1
ATOM 791 C C . GLU A 1 106 ? -30.213 -9.815 9.644 1.00 59.59 106 GLU A C 1
ATOM 793 O O . GLU A 1 106 ? -29.814 -10.187 8.540 1.00 59.59 106 GLU A O 1
ATOM 798 N N . GLU A 1 107 ? -30.942 -10.595 10.435 1.00 55.50 107 GLU A N 1
ATOM 799 C CA . GLU A 1 107 ? -31.807 -11.627 9.907 1.00 55.50 107 GLU A CA 1
ATOM 800 C C . GLU A 1 107 ? -32.693 -10.929 8.888 1.00 55.50 107 GLU A C 1
ATOM 802 O O . GLU A 1 107 ? -33.455 -10.021 9.226 1.00 55.50 107 GLU A O 1
ATOM 807 N N . ALA A 1 108 ? -32.477 -11.286 7.621 1.00 45.06 108 ALA A N 1
ATOM 808 C CA . ALA A 1 108 ? -33.188 -10.745 6.485 1.00 45.06 108 ALA A CA 1
ATOM 809 C C . ALA A 1 108 ? -34.687 -10.805 6.783 1.00 45.06 108 ALA A C 1
ATOM 811 O O . ALA A 1 108 ? -35.314 -11.866 6.745 1.00 45.06 108 ALA A O 1
ATOM 812 N N . ALA A 1 109 ? -35.254 -9.653 7.128 1.00 41.69 109 ALA A N 1
ATOM 813 C CA . ALA A 1 109 ? -36.680 -9.480 7.188 1.00 41.69 109 ALA A CA 1
ATOM 814 C C . ALA A 1 109 ? -37.199 -9.580 5.749 1.00 41.69 109 ALA A C 1
ATOM 816 O O . ALA A 1 109 ? -37.249 -8.578 5.041 1.00 41.69 109 ALA A O 1
ATOM 817 N N . ARG A 1 110 ? -37.628 -10.803 5.414 1.00 39.62 110 ARG A N 1
ATOM 818 C CA . ARG A 1 110 ? -38.586 -11.180 4.368 1.00 39.62 110 ARG A CA 1
ATOM 819 C C . ARG A 1 110 ? -38.083 -11.332 2.932 1.00 39.62 110 ARG A C 1
ATOM 821 O O . ARG A 1 110 ? -37.508 -10.383 2.367 1.00 39.62 110 ARG A O 1
#

Radius of gyration: 18.68 Å; chains: 1; bounding box: 60×28×43 Å

pLDDT: mean 85.66, std 11.69, range [39.62, 97.12]